Protein AF-A0A3C0AGW4-F1 (afdb_monomer_lite)

pLDDT: mean 91.75, std 11.45, range [57.72, 98.75]

Sequence (51 aa):
MIDLKKILVPTDFSEFGQQALLYGCELASRFNAELHLLNVVQDAVAMFPER

Radius of gyration: 15.41 Å; chains: 1; bounding box: 23×20×49 Å

Foldseek 3Di:
DDQAAEEEQEAPPDPVSVVSVVVSVVVCVVRVHHYHYDYDDDDPCVVCVPD

Structure (mmCIF, N/CA/C/O backbone):
data_AF-A0A3C0AGW4-F1
#
_entry.id   AF-A0A3C0AGW4-F1
#
loop_
_atom_site.group_PDB
_atom_site.id
_atom_site.type_symbol
_atom_site.label_atom_id
_atom_site.label_alt_id
_atom_site.label_comp_id
_atom_site.label_asym_id
_atom_site.label_entity_id
_atom_site.label_seq_id
_atom_site.pdbx_PDB_ins_code
_atom_site.Cartn_x
_atom_site.Cartn_y
_atom_site.Cartn_z
_atom_site.occupancy
_atom_site.B_iso_or_equiv
_atom_site.auth_seq_id
_atom_site.auth_comp_id
_atom_site.auth_asym_id
_atom_site.auth_atom_id
_atom_site.pdbx_PDB_model_num
ATOM 1 N N . MET A 1 1 ? -10.568 17.186 15.828 1.00 76.81 1 MET A N 1
ATOM 2 C CA . MET A 1 1 ? -9.905 15.871 15.688 1.00 76.81 1 MET A CA 1
ATOM 3 C C . MET A 1 1 ? -10.078 15.430 14.244 1.00 76.81 1 MET A C 1
ATOM 5 O O . MET A 1 1 ? -11.138 15.704 13.698 1.00 76.81 1 MET A O 1
ATOM 9 N N . ILE A 1 2 ? -9.044 14.877 13.608 1.00 89.94 2 ILE A N 1
ATOM 10 C CA . ILE A 1 2 ? -9.122 14.430 12.207 1.00 89.94 2 ILE A CA 1
ATOM 11 C C . ILE A 1 2 ? -9.897 13.108 12.142 1.00 89.94 2 ILE A C 1
ATOM 13 O O . ILE A 1 2 ? -9.713 12.255 13.006 1.00 89.94 2 ILE A O 1
ATOM 17 N N . ASP A 1 3 ? -10.738 12.964 11.117 1.00 93.25 3 ASP A N 1
ATOM 18 C CA . ASP A 1 3 ? -11.479 11.746 10.781 1.00 93.25 3 ASP A CA 1
ATOM 19 C C . ASP A 1 3 ? -11.013 11.253 9.400 1.00 93.25 3 ASP A C 1
ATOM 21 O O . ASP A 1 3 ? -11.188 11.953 8.398 1.00 93.25 3 ASP A O 1
ATOM 25 N N . LEU A 1 4 ? -10.362 10.087 9.350 1.00 96.12 4 LEU A N 1
ATOM 26 C CA . LEU A 1 4 ? -9.869 9.473 8.115 1.00 96.12 4 LEU A CA 1
ATOM 27 C C . LEU A 1 4 ? -10.778 8.306 7.749 1.00 96.12 4 LEU A C 1
ATOM 29 O O . LEU A 1 4 ? -10.820 7.312 8.460 1.00 96.12 4 LEU A O 1
ATOM 33 N N . LYS A 1 5 ? -11.474 8.410 6.614 1.00 98.06 5 LYS A N 1
ATOM 34 C CA . LYS A 1 5 ? -12.410 7.366 6.159 1.00 98.06 5 LYS A CA 1
ATOM 35 C C . LYS A 1 5 ? -11.847 6.460 5.071 1.00 98.06 5 LYS A C 1
ATOM 37 O O . LYS A 1 5 ? -12.294 5.326 4.940 1.00 98.06 5 LYS A O 1
ATOM 42 N N . LYS A 1 6 ? -10.903 6.967 4.274 1.00 98.44 6 LYS A N 1
ATOM 43 C CA . LYS A 1 6 ? -10.302 6.265 3.134 1.00 98.44 6 LYS A CA 1
ATOM 44 C C . LYS A 1 6 ? -8.817 6.579 3.046 1.00 98.44 6 LYS A C 1
ATOM 46 O O . LYS A 1 6 ? -8.439 7.748 3.114 1.00 98.44 6 LYS A O 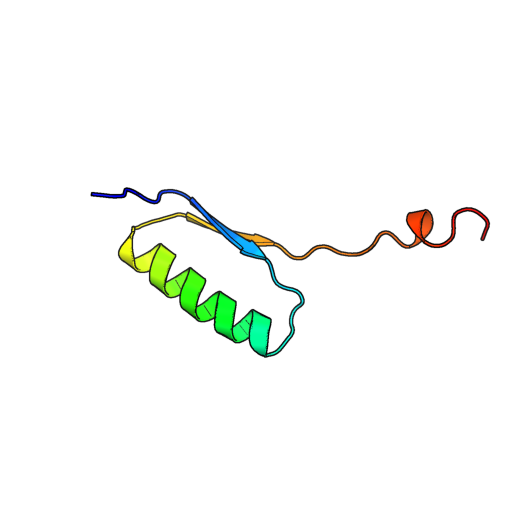1
ATOM 51 N N . ILE A 1 7 ? -7.998 5.550 2.874 1.00 98.38 7 ILE A N 1
ATOM 52 C CA . ILE A 1 7 ? -6.541 5.636 2.775 1.00 98.38 7 ILE A CA 1
ATOM 53 C C . ILE A 1 7 ? -6.112 4.955 1.477 1.00 98.38 7 ILE A C 1
ATOM 55 O O . ILE A 1 7 ? -6.477 3.811 1.231 1.00 98.38 7 ILE A O 1
ATOM 59 N N . LEU A 1 8 ? -5.334 5.650 0.647 1.00 98.56 8 LEU A N 1
ATOM 60 C CA . LEU A 1 8 ? -4.704 5.075 -0.541 1.00 98.56 8 LEU A CA 1
ATOM 61 C C . LEU A 1 8 ? -3.238 4.781 -0.231 1.00 98.56 8 LEU A C 1
ATOM 63 O O . LEU A 1 8 ? -2.484 5.695 0.098 1.00 98.56 8 LEU A O 1
ATOM 67 N N . VAL A 1 9 ? -2.837 3.523 -0.380 1.00 98.44 9 VAL A N 1
ATOM 68 C CA . VAL A 1 9 ? -1.438 3.103 -0.309 1.00 98.44 9 VAL A CA 1
ATOM 69 C C . VAL A 1 9 ? -0.974 2.745 -1.720 1.00 98.44 9 VAL A C 1
ATOM 71 O O . VAL A 1 9 ? -1.404 1.722 -2.255 1.00 98.44 9 VAL A O 1
ATOM 74 N N . PRO A 1 10 ? -0.117 3.558 -2.356 1.00 98.06 10 PRO A N 1
ATOM 75 C CA . PRO A 1 10 ? 0.560 3.144 -3.572 1.00 98.06 10 PRO A CA 1
ATOM 76 C C . PRO A 1 10 ? 1.672 2.141 -3.240 1.00 98.06 10 PRO A C 1
ATOM 78 O O . PRO A 1 10 ? 2.367 2.275 -2.233 1.00 98.06 10 PRO A O 1
ATOM 81 N N . THR A 1 11 ? 1.863 1.146 -4.099 1.00 97.75 11 THR A N 1
ATOM 82 C CA . THR A 1 11 ? 2.961 0.186 -4.000 1.00 97.75 11 THR A CA 1
ATOM 83 C C . THR A 1 11 ? 3.595 -0.046 -5.363 1.00 97.75 11 THR A C 1
ATOM 85 O O . THR A 1 11 ? 2.909 -0.163 -6.377 1.00 97.75 11 THR A O 1
ATOM 88 N N . ASP A 1 12 ? 4.918 -0.129 -5.377 1.00 96.44 12 ASP A N 1
ATOM 89 C CA . ASP A 1 12 ? 5.758 -0.595 -6.484 1.00 96.44 12 ASP A CA 1
ATOM 90 C C . ASP A 1 12 ? 6.338 -1.996 -6.200 1.00 96.44 12 ASP A C 1
ATOM 92 O O . ASP A 1 12 ? 7.233 -2.458 -6.901 1.00 96.44 12 ASP A O 1
ATOM 96 N N . PHE A 1 13 ? 5.834 -2.660 -5.151 1.00 96.38 13 PHE A N 1
ATOM 97 C CA . PHE A 1 13 ? 6.291 -3.952 -4.631 1.00 96.38 13 PHE A CA 1
ATOM 98 C C . PHE A 1 13 ? 7.738 -3.996 -4.114 1.00 96.38 13 PHE A C 1
ATOM 100 O O . PHE A 1 13 ? 8.228 -5.074 -3.769 1.00 96.38 13 PHE A O 1
ATOM 107 N N . SER A 1 14 ? 8.406 -2.848 -3.982 1.00 97.69 14 SER A N 1
ATOM 108 C CA . SER A 1 14 ? 9.713 -2.767 -3.330 1.00 97.69 14 SER A CA 1
ATOM 109 C C . SER A 1 14 ? 9.632 -3.129 -1.843 1.00 97.69 14 SER A C 1
ATOM 111 O O . SER A 1 14 ? 8.566 -3.091 -1.222 1.00 97.69 14 SER A O 1
ATOM 113 N N . GLU A 1 15 ? 10.776 -3.442 -1.237 1.00 98.19 15 GLU A N 1
ATOM 114 C CA . GLU A 1 15 ? 10.872 -3.673 0.210 1.00 98.19 15 GLU A CA 1
ATOM 115 C C . GLU A 1 15 ? 10.372 -2.459 1.013 1.00 98.19 15 GLU A C 1
ATOM 117 O O . GLU A 1 15 ? 9.604 -2.606 1.965 1.00 98.19 15 GLU A O 1
ATOM 122 N N . PHE A 1 16 ? 10.715 -1.243 0.578 1.00 97.62 16 PHE A N 1
ATOM 123 C CA . PHE A 1 16 ? 10.221 -0.010 1.193 1.00 97.62 16 PHE A CA 1
ATOM 124 C C . PHE A 1 16 ? 8.708 0.162 1.017 1.00 97.62 16 PHE A C 1
ATOM 126 O O . PHE A 1 16 ? 8.024 0.562 1.959 1.00 97.62 16 PHE A O 1
ATOM 133 N N . GLY A 1 17 ? 8.170 -0.188 -0.155 1.00 97.94 17 GLY A N 1
ATOM 134 C CA . GLY A 1 17 ? 6.730 -0.192 -0.412 1.00 97.94 17 GLY A CA 1
ATOM 135 C C . GLY A 1 17 ? 5.977 -1.174 0.489 1.00 97.94 17 GLY A C 1
ATOM 136 O O . GLY A 1 17 ? 4.894 -0.854 0.980 1.00 97.94 17 GLY A O 1
ATOM 137 N N . GLN A 1 18 ? 6.562 -2.339 0.775 1.00 97.94 18 GLN A N 1
ATOM 138 C CA . GLN A 1 18 ? 6.003 -3.296 1.735 1.00 97.94 18 GLN A CA 1
ATOM 139 C C . GLN A 1 18 ? 5.993 -2.731 3.159 1.00 97.94 18 GLN A C 1
ATOM 141 O O . GLN A 1 18 ? 4.980 -2.849 3.846 1.00 97.94 18 GLN A O 1
ATOM 146 N N . GLN A 1 19 ? 7.065 -2.059 3.595 1.00 98.44 19 GLN A N 1
ATOM 14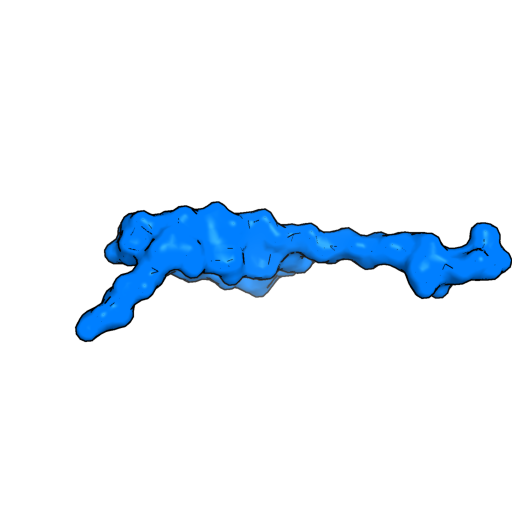7 C CA . GLN A 1 19 ? 7.071 -1.388 4.901 1.00 98.44 19 GLN A CA 1
ATOM 148 C C . GLN A 1 19 ? 6.004 -0.288 4.972 1.00 98.44 19 GLN A C 1
ATOM 150 O O . GLN A 1 19 ? 5.240 -0.238 5.933 1.00 98.44 19 GLN A O 1
ATOM 155 N N . ALA A 1 20 ? 5.877 0.547 3.936 1.00 98.25 20 ALA A N 1
ATOM 156 C CA . ALA A 1 20 ? 4.845 1.583 3.863 1.00 98.25 20 ALA A CA 1
ATOM 157 C C . ALA A 1 20 ? 3.419 1.005 3.936 1.00 98.25 20 ALA A C 1
ATOM 159 O O . ALA A 1 20 ? 2.552 1.587 4.592 1.00 98.25 20 ALA A O 1
ATOM 160 N N . LEU A 1 21 ? 3.181 -0.163 3.329 1.00 98.50 21 LEU A N 1
ATOM 161 C CA . LEU A 1 21 ? 1.905 -0.870 3.426 1.00 98.50 21 LEU A CA 1
ATOM 162 C C . LEU A 1 21 ? 1.564 -1.263 4.868 1.00 98.50 21 LEU A C 1
ATOM 164 O O . LEU A 1 21 ? 0.421 -1.075 5.280 1.00 98.50 21 LEU A O 1
ATOM 168 N N . LEU A 1 22 ? 2.535 -1.732 5.658 1.00 98.44 22 LEU A N 1
ATOM 169 C CA . LEU A 1 22 ? 2.306 -2.057 7.072 1.00 98.44 22 LEU A CA 1
ATOM 170 C C . LEU A 1 22 ? 1.827 -0.831 7.863 1.00 98.44 22 LEU A C 1
ATOM 172 O O . LEU A 1 22 ? 0.858 -0.926 8.618 1.00 98.44 22 LEU A O 1
ATOM 176 N N . TYR A 1 23 ? 2.437 0.336 7.636 1.00 98.38 23 TYR A N 1
ATOM 177 C CA . TYR A 1 23 ? 1.982 1.591 8.245 1.00 98.38 23 TYR A CA 1
ATOM 178 C C . TYR A 1 23 ? 0.585 1.998 7.770 1.00 98.38 23 TYR A C 1
ATOM 180 O O . TYR A 1 23 ? -0.234 2.437 8.578 1.00 98.38 23 TYR A O 1
ATOM 188 N N . GLY A 1 24 ? 0.291 1.839 6.478 1.00 98.19 24 GLY A N 1
ATOM 189 C CA . GLY A 1 24 ? -1.034 2.108 5.923 1.00 98.19 24 GLY A CA 1
ATOM 190 C C . GLY A 1 24 ? -2.123 1.260 6.581 1.00 98.19 24 GLY A C 1
ATOM 191 O O . GLY A 1 24 ? -3.154 1.798 6.983 1.00 98.19 24 GLY A O 1
ATOM 192 N N . CYS A 1 25 ? -1.875 -0.040 6.760 1.00 98.56 25 CYS A N 1
ATOM 193 C CA . CYS A 1 25 ? -2.786 -0.957 7.448 1.00 98.56 25 CYS A CA 1
ATOM 194 C C . CYS A 1 25 ? -3.024 -0.551 8.908 1.00 98.56 25 CYS A C 1
ATOM 196 O O . CYS A 1 25 ? -4.167 -0.538 9.364 1.00 98.56 25 CYS A O 1
ATOM 198 N N . GLU A 1 26 ? -1.967 -0.179 9.633 1.00 98.44 26 GLU A N 1
ATOM 199 C CA . GLU A 1 26 ? -2.077 0.273 11.023 1.00 98.44 26 GLU A CA 1
ATOM 200 C C . GLU A 1 26 ? -2.899 1.567 11.136 1.00 98.44 26 GLU A C 1
ATOM 202 O O . GLU A 1 26 ? -3.749 1.696 12.019 1.00 98.44 26 GLU A O 1
ATOM 207 N N . LEU A 1 27 ? -2.710 2.515 10.213 1.00 97.81 27 LEU A N 1
ATOM 208 C CA . LEU A 1 27 ? -3.532 3.723 10.143 1.00 97.81 27 LEU A CA 1
ATOM 209 C C . LEU A 1 27 ? -4.994 3.381 9.839 1.00 97.81 27 LEU A C 1
ATOM 211 O O . LEU A 1 27 ? -5.887 3.856 10.536 1.00 97.81 27 LEU A O 1
ATOM 215 N N . ALA A 1 28 ? -5.255 2.527 8.851 1.00 98.38 28 ALA A N 1
ATOM 216 C CA . ALA A 1 28 ? -6.616 2.128 8.510 1.00 98.38 28 ALA A CA 1
ATOM 217 C C . ALA A 1 28 ? -7.335 1.474 9.699 1.00 98.38 28 ALA A C 1
ATOM 219 O O . ALA A 1 28 ? -8.469 1.835 10.003 1.00 98.38 28 ALA A O 1
ATOM 220 N N . SER A 1 29 ? -6.639 0.605 10.436 1.00 98.06 29 SER A N 1
ATOM 221 C CA . SER A 1 29 ? -7.147 -0.018 11.662 1.00 98.06 29 SER A CA 1
ATOM 222 C C . SER A 1 29 ? -7.508 1.020 12.733 1.00 98.06 29 SER A C 1
ATOM 224 O O . SER A 1 29 ? -8.634 1.039 13.231 1.00 98.06 29 SER A O 1
ATOM 226 N N . ARG A 1 30 ? -6.595 1.952 13.041 1.00 97.44 30 ARG A N 1
ATOM 227 C CA . ARG A 1 30 ? -6.802 2.982 14.080 1.00 97.44 30 ARG A CA 1
ATOM 228 C C . ARG A 1 30 ? -7.967 3.919 13.796 1.00 97.44 30 ARG A C 1
ATOM 230 O O . ARG A 1 30 ? -8.624 4.368 14.731 1.00 97.44 30 ARG A O 1
ATOM 237 N N . PHE A 1 31 ? -8.188 4.242 12.527 1.00 97.50 31 PHE A N 1
ATOM 238 C CA . PHE A 1 31 ? -9.239 5.164 12.107 1.00 97.50 31 PHE A CA 1
ATOM 239 C C . PHE A 1 31 ? -10.519 4.452 11.652 1.00 97.50 31 PHE A C 1
ATOM 241 O O . PHE A 1 31 ? -11.481 5.125 11.296 1.00 97.50 31 PHE A O 1
ATOM 248 N N . ASN A 1 32 ? -10.555 3.112 11.683 1.00 97.81 32 ASN A N 1
ATOM 249 C CA . ASN A 1 32 ? -11.626 2.312 11.083 1.00 97.81 32 ASN A CA 1
ATOM 250 C C . ASN A 1 32 ? -11.910 2.742 9.626 1.00 97.81 32 ASN A C 1
ATOM 252 O O . ASN A 1 32 ? -13.058 2.916 9.211 1.00 97.81 32 ASN A O 1
ATOM 256 N N . ALA A 1 33 ? -10.832 2.984 8.879 1.00 98.44 33 ALA A N 1
ATOM 257 C CA . ALA A 1 33 ? -10.849 3.495 7.518 1.00 98.44 33 ALA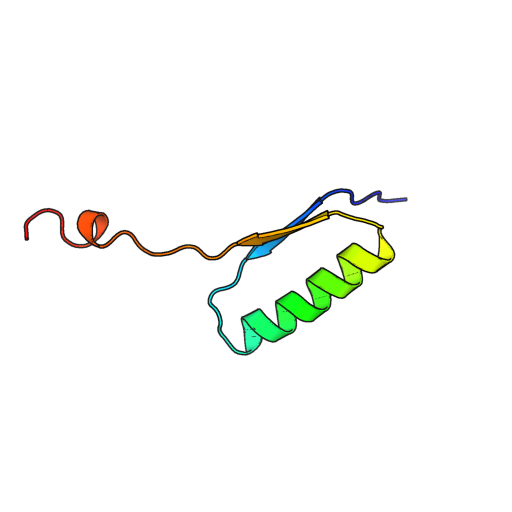 A CA 1
ATOM 258 C C . ALA A 1 33 ? -10.748 2.357 6.495 1.00 98.44 33 ALA A C 1
ATOM 260 O O . ALA A 1 33 ? -10.118 1.328 6.737 1.00 98.44 33 ALA A O 1
ATOM 261 N N . GLU A 1 34 ? -11.306 2.57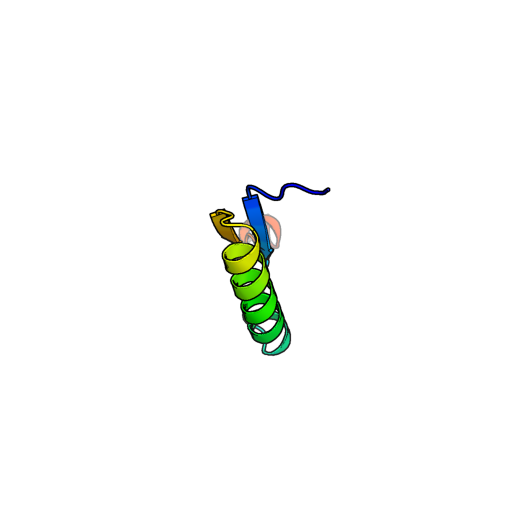5 5.308 1.00 98.69 34 GLU A N 1
ATOM 262 C CA . GLU A 1 34 ? -11.088 1.707 4.152 1.00 98.69 34 GLU A CA 1
ATOM 263 C C . GLU A 1 34 ? -9.674 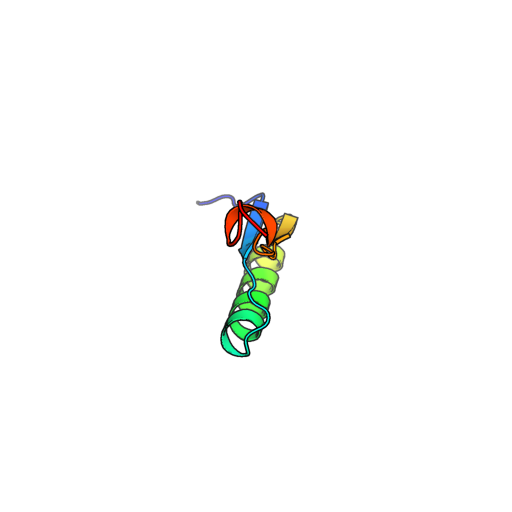1.927 3.589 1.00 98.69 34 GLU A C 1
ATOM 265 O O . GLU A 1 34 ? -9.252 3.071 3.394 1.00 98.69 34 GLU A O 1
ATOM 270 N N . LEU A 1 35 ? -8.944 0.844 3.308 1.00 98.69 35 LEU A N 1
ATOM 271 C CA . LEU A 1 35 ? -7.632 0.903 2.665 1.00 98.69 35 LEU A CA 1
ATOM 272 C C . LEU A 1 35 ? -7.733 0.440 1.213 1.00 98.69 35 LEU A C 1
ATOM 274 O O . LEU A 1 35 ? -8.088 -0.702 0.931 1.00 98.69 35 LEU A O 1
ATOM 278 N N . HIS A 1 36 ? -7.350 1.319 0.296 1.00 98.75 36 HIS A N 1
ATOM 279 C CA . HIS A 1 36 ? -7.163 1.011 -1.112 1.00 98.75 36 HIS A CA 1
ATOM 280 C C . HIS A 1 36 ? -5.673 0.806 -1.378 1.00 98.75 36 HIS A C 1
ATOM 282 O O . HIS A 1 36 ? -4.876 1.726 -1.198 1.00 98.75 36 HIS A O 1
ATOM 288 N N . LEU A 1 37 ? -5.292 -0.390 -1.820 1.00 98.38 37 LEU A N 1
ATOM 289 C CA . LEU A 1 37 ? -3.940 -0.669 -2.298 1.00 98.38 37 LEU A CA 1
ATOM 290 C C . LEU A 1 37 ? -3.901 -0.481 -3.816 1.00 98.38 37 LEU A C 1
ATOM 292 O O . LEU A 1 37 ? -4.733 -1.043 -4.527 1.00 98.38 37 LEU A O 1
ATOM 296 N N . LEU A 1 38 ? -2.944 0.302 -4.310 1.00 98.06 38 LEU A N 1
ATOM 297 C CA . LEU A 1 38 ? -2.803 0.616 -5.731 1.00 98.06 38 LEU A CA 1
ATOM 298 C C . LEU A 1 38 ? -1.394 0.295 -6.217 1.00 98.06 38 LEU A C 1
ATOM 300 O O . LEU A 1 38 ? -0.418 0.790 -5.666 1.00 98.06 38 LEU A O 1
ATOM 304 N N . ASN A 1 39 ? -1.298 -0.451 -7.310 1.00 96.94 39 ASN A N 1
ATOM 305 C CA . ASN A 1 39 ? -0.085 -0.546 -8.109 1.00 96.94 39 ASN A CA 1
ATOM 306 C C . ASN A 1 39 ? -0.364 0.029 -9.501 1.00 96.94 39 ASN A C 1
ATOM 308 O O . ASN A 1 39 ? -1.432 -0.204 -10.068 1.00 96.94 39 ASN A O 1
ATOM 312 N N . VAL A 1 40 ? 0.584 0.798 -10.033 1.00 94.62 40 VAL A N 1
ATOM 313 C CA . VAL A 1 40 ? 0.506 1.353 -11.387 1.00 94.62 40 VAL A CA 1
ATOM 314 C C . VAL A 1 40 ? 1.445 0.559 -12.279 1.00 94.62 40 VAL A C 1
ATOM 316 O O . VAL A 1 40 ? 2.649 0.515 -12.037 1.00 94.62 40 VAL A O 1
ATOM 319 N N . VAL A 1 41 ? 0.889 -0.035 -13.330 1.00 90.56 41 VAL A N 1
ATOM 320 C CA . VAL A 1 41 ? 1.659 -0.703 -14.380 1.00 90.56 41 VAL A CA 1
ATOM 321 C C . VAL A 1 41 ? 1.880 0.295 -15.511 1.00 90.56 41 VAL A C 1
ATOM 323 O O . VAL A 1 41 ? 0.942 0.969 -15.936 1.00 90.56 41 VAL A O 1
ATOM 326 N N . GLN A 1 42 ? 3.122 0.420 -15.977 1.00 83.38 42 GLN A N 1
ATOM 327 C CA . GLN A 1 42 ? 3.431 1.265 -17.127 1.00 83.38 42 GLN A CA 1
ATOM 328 C C . GLN A 1 42 ? 2.823 0.674 -18.396 1.00 83.38 42 GLN A C 1
ATOM 330 O O . GLN A 1 42 ? 2.945 -0.522 -18.660 1.00 83.38 42 GLN A O 1
ATOM 335 N N . ASP A 1 43 ? 2.195 1.534 -19.190 1.00 82.56 43 ASP A N 1
ATOM 336 C CA . ASP A 1 43 ? 1.675 1.150 -20.491 1.00 82.56 43 ASP A CA 1
ATOM 337 C C . ASP A 1 43 ? 2.832 1.029 -21.495 1.00 82.56 43 ASP A C 1
ATOM 339 O O . ASP A 1 43 ? 3.500 2.012 -21.830 1.00 82.56 43 ASP A O 1
ATOM 343 N N . ALA A 1 44 ? 3.076 -0.193 -21.971 1.00 71.12 44 ALA A N 1
ATOM 344 C CA . ALA A 1 44 ? 4.111 -0.476 -22.959 1.00 71.12 44 ALA A CA 1
ATOM 345 C C . ALA A 1 44 ? 3.854 0.245 -24.296 1.00 71.12 44 ALA A C 1
ATOM 347 O O . ALA A 1 44 ? 4.811 0.615 -24.977 1.00 71.12 44 ALA A O 1
ATOM 348 N N . VAL A 1 45 ? 2.586 0.493 -24.645 1.00 67.44 45 VAL A N 1
ATOM 349 C CA . VAL A 1 45 ? 2.190 1.186 -25.882 1.00 67.44 45 VAL A CA 1
ATOM 350 C C . VAL A 1 45 ? 2.545 2.670 -25.804 1.00 67.44 45 VAL A C 1
ATOM 352 O O . VAL A 1 45 ? 3.039 3.241 -26.771 1.00 67.44 45 VAL A O 1
ATOM 355 N N . ALA A 1 46 ? 2.397 3.288 -24.630 1.00 67.31 46 ALA A N 1
ATOM 356 C CA . ALA A 1 46 ? 2.815 4.672 -24.412 1.00 67.31 46 ALA A CA 1
ATOM 357 C C . ALA A 1 46 ? 4.347 4.842 -24.438 1.00 67.31 46 ALA A C 1
ATOM 359 O O . ALA A 1 46 ? 4.842 5.918 -24.771 1.00 67.31 46 ALA A O 1
ATOM 360 N N . MET A 1 47 ? 5.105 3.792 -24.100 1.00 65.12 47 MET A N 1
ATOM 361 C CA . MET A 1 47 ? 6.573 3.818 -24.123 1.00 65.12 47 MET A CA 1
ATOM 362 C C . MET A 1 47 ? 7.177 3.577 -25.508 1.00 65.12 47 MET A C 1
ATOM 364 O O . MET A 1 47 ? 8.288 4.042 -25.767 1.00 65.12 47 MET A O 1
ATOM 368 N N . PHE A 1 48 ? 6.465 2.882 -26.398 1.00 73.06 48 PHE A N 1
ATOM 369 C CA . PHE A 1 48 ? 6.927 2.573 -27.753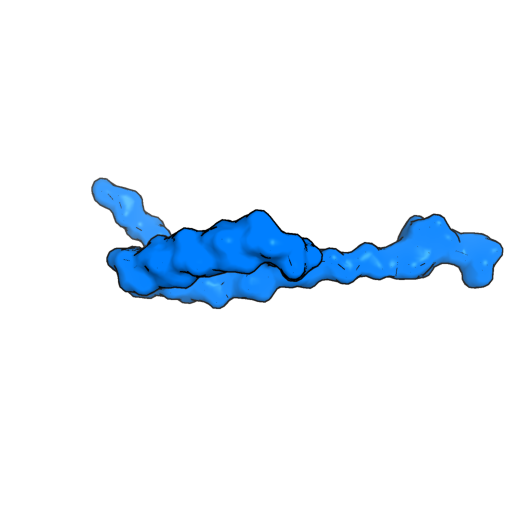 1.00 73.06 48 PHE A CA 1
ATOM 370 C C . PHE A 1 48 ? 5.780 2.695 -28.773 1.00 73.06 48 PHE A C 1
ATOM 372 O O . PHE A 1 48 ? 5.319 1.679 -29.285 1.00 73.06 48 PHE A O 1
ATOM 379 N N . PRO A 1 49 ? 5.327 3.917 -29.105 1.00 65.75 49 PRO A N 1
ATOM 380 C CA . PRO A 1 49 ? 4.167 4.122 -29.980 1.00 65.75 49 PRO A CA 1
ATOM 381 C C . PRO A 1 49 ? 4.353 3.643 -31.435 1.00 65.75 49 PRO A C 1
ATOM 383 O O . PRO A 1 49 ? 3.370 3.505 -32.152 1.00 65.75 49 PRO A O 1
ATOM 386 N N . GLU A 1 50 ? 5.591 3.378 -31.866 1.00 72.69 50 GLU A N 1
ATOM 387 C CA . GLU A 1 50 ? 5.967 3.082 -33.262 1.00 72.69 50 GLU A CA 1
ATOM 388 C C . GLU A 1 50 ? 6.571 1.665 -33.443 1.00 72.69 50 GLU A C 1
ATOM 390 O O . GLU A 1 50 ? 7.295 1.419 -34.411 1.00 72.69 50 GLU A O 1
ATOM 395 N N . ARG A 1 51 ? 6.359 0.743 -32.488 1.00 57.72 51 ARG A N 1
ATOM 396 C CA . ARG A 1 51 ? 6.732 -0.681 -32.620 1.00 57.72 51 ARG A CA 1
ATOM 397 C C . ARG A 1 51 ? 5.544 -1.556 -32.987 1.00 57.72 51 ARG A C 1
ATOM 399 O O . ARG A 1 51 ? 4.465 -1.355 -32.394 1.00 57.72 51 ARG A O 1
#

Secondary structure (DSSP, 8-state):
-----EEEEE--S-HHHHHHHHHHHHHHHHHT-EEEEE-----HHHH-TT-